Protein AF-A0A7C5NNP1-F1 (afdb_monomer_lite)

pLDDT: mean 79.07, std 14.17, range [52.09, 96.75]

Foldseek 3Di:
DDPVVVVVVVVVCLVCVLVVLLQVLLAPQPVSLVVVCVCVVVVSDPNVSSVVSSVCSNVVSVVVVCCVVVVPPPVCVDVVVVVVVDDPVVVVVVVVVCVVPVPVVVVCVVCVVVPPD

Secondary structure (DSSP, 8-state):
--HHHHHHHHHHHHHHHHHHHHHHHHHH-HHHHHHHHHHHHTTSS-HHHHHHHHHHHHHHHHHHHHHHHHT-TTTTTSHHHHHTT--HHHHHHHHHHHHTTHHHHHHHHHTHHHH--

Sequence (117 aa):
MNSTDLETLVPWIIEHGYLIFFIVAFIEGPFITLAGGIAAALGYYDILIILGLAIIGDVGGDALYYAIGSYNNKILKSKFFRLIGINDTKISKIETLVHGHIRKAVLLVKLSPVLGP

Structure (mmCIF, N/CA/C/O backbone):
data_AF-A0A7C5NNP1-F1
#
_entry.id   AF-A0A7C5NNP1-F1
#
loop_
_atom_site.group_PDB
_atom_site.id
_atom_site.type_symbol
_atom_site.label_atom_id
_atom_site.label_alt_id
_atom_site.label_comp_id
_atom_site.label_asym_id
_atom_site.label_entity_id
_atom_site.label_seq_id
_atom_site.pdbx_PDB_ins_code
_atom_site.Cartn_x
_atom_site.Cartn_y
_atom_site.Cartn_z
_atom_site.occupancy
_atom_site.B_iso_or_equiv
_atom_site.auth_seq_id
_atom_site.auth_comp_id
_atom_site.auth_asym_id
_atom_site.auth_atom_id
_atom_site.pdbx_PDB_model_num
ATOM 1 N N . MET A 1 1 ? 26.324 10.770 -1.362 1.00 56.62 1 MET A N 1
ATOM 2 C CA . MET A 1 1 ? 25.944 9.648 -2.244 1.00 56.62 1 MET A CA 1
ATOM 3 C C . MET A 1 1 ? 26.769 9.797 -3.496 1.00 56.62 1 MET A C 1
ATOM 5 O O . MET A 1 1 ? 26.729 10.867 -4.093 1.00 56.62 1 MET A O 1
ATOM 9 N N . ASN A 1 2 ? 27.613 8.814 -3.789 1.00 65.12 2 ASN A N 1
ATOM 10 C CA . ASN A 1 2 ? 28.495 8.861 -4.946 1.00 65.12 2 ASN A CA 1
ATOM 11 C C . ASN A 1 2 ? 27.643 8.592 -6.201 1.00 65.12 2 ASN A C 1
ATOM 13 O O . ASN A 1 2 ? 26.653 7.865 -6.118 1.00 65.12 2 ASN A O 1
ATOM 17 N N . SER A 1 3 ? 27.981 9.165 -7.358 1.00 66.75 3 SER A N 1
ATOM 18 C CA . SER A 1 3 ? 27.221 8.952 -8.608 1.00 66.75 3 SER A CA 1
ATOM 19 C C . SER A 1 3 ? 27.078 7.465 -8.969 1.00 66.75 3 SER A C 1
ATOM 21 O O . SER A 1 3 ? 26.044 7.050 -9.478 1.00 66.75 3 SER A O 1
ATOM 23 N N . THR A 1 4 ? 28.060 6.650 -8.584 1.00 72.94 4 THR A N 1
ATOM 24 C CA . THR A 1 4 ? 28.077 5.188 -8.738 1.00 72.94 4 THR A CA 1
ATOM 25 C C . THR A 1 4 ? 26.993 4.451 -7.938 1.00 72.94 4 THR A C 1
ATOM 27 O O . THR A 1 4 ? 26.549 3.379 -8.343 1.00 72.94 4 THR A O 1
ATOM 30 N N . ASP A 1 5 ? 26.535 5.010 -6.814 1.00 75.38 5 ASP A N 1
ATOM 31 C CA . ASP A 1 5 ? 25.521 4.368 -5.963 1.00 75.38 5 ASP A CA 1
ATOM 32 C C . ASP A 1 5 ? 24.122 4.508 -6.585 1.00 75.38 5 ASP A C 1
ATOM 34 O O . ASP A 1 5 ? 23.289 3.607 -6.509 1.00 75.38 5 ASP A O 1
ATOM 38 N N . LEU A 1 6 ? 23.865 5.642 -7.245 1.00 72.94 6 LEU A N 1
ATOM 39 C CA . LEU A 1 6 ? 22.598 5.912 -7.926 1.00 72.94 6 LEU A CA 1
ATOM 40 C C . LEU A 1 6 ? 22.451 5.077 -9.204 1.00 72.94 6 LEU A C 1
ATOM 42 O O . LEU A 1 6 ? 21.350 4.625 -9.514 1.00 72.94 6 LEU A O 1
ATOM 46 N N . GLU A 1 7 ? 23.558 4.826 -9.905 1.00 78.69 7 GLU A N 1
ATOM 47 C CA . GLU A 1 7 ? 23.576 3.997 -11.117 1.00 78.69 7 GLU A CA 1
ATOM 48 C C . GLU A 1 7 ? 23.214 2.530 -10.848 1.00 78.69 7 GLU A C 1
ATOM 50 O O . GLU A 1 7 ? 22.659 1.868 -11.721 1.00 78.69 7 GLU A O 1
ATOM 55 N N . THR A 1 8 ? 23.467 2.025 -9.638 1.00 81.44 8 THR A N 1
ATOM 56 C CA . THR A 1 8 ? 23.138 0.640 -9.252 1.00 81.44 8 THR A CA 1
ATOM 57 C C . THR A 1 8 ? 21.778 0.513 -8.561 1.00 81.44 8 THR A C 1
ATOM 59 O O . THR A 1 8 ? 21.111 -0.513 -8.700 1.00 81.44 8 THR A O 1
ATOM 62 N N . LEU A 1 9 ? 21.316 1.562 -7.873 1.00 82.31 9 LEU A N 1
ATOM 63 C CA . LEU A 1 9 ? 20.022 1.578 -7.182 1.00 82.31 9 LEU A CA 1
ATOM 64 C C . LEU A 1 9 ? 18.821 1.591 -8.130 1.00 82.31 9 LEU A C 1
ATOM 66 O O . LEU A 1 9 ? 17.841 0.889 -7.885 1.00 82.31 9 LEU A O 1
ATOM 70 N N . VAL A 1 10 ? 18.872 2.389 -9.199 1.00 82.25 10 VAL A N 1
ATOM 71 C CA . VAL A 1 10 ? 17.728 2.545 -10.114 1.00 82.25 10 VAL A CA 1
ATOM 72 C C . VAL A 1 10 ? 17.361 1.224 -10.810 1.00 82.25 10 VAL A C 1
ATOM 74 O O . VAL A 1 10 ? 16.187 0.852 -10.756 1.00 82.25 10 VAL A O 1
ATOM 77 N N . PRO A 1 11 ? 18.309 0.462 -11.391 1.00 83.62 11 PRO A N 1
ATOM 78 C CA . PRO A 1 11 ? 18.005 -0.842 -11.980 1.00 83.62 11 PRO A CA 1
ATOM 79 C C . PRO A 1 11 ? 17.433 -1.835 -10.963 1.00 83.62 11 PRO A C 1
ATOM 81 O O . PRO A 1 11 ? 16.465 -2.527 -11.266 1.00 83.62 11 PRO A O 1
ATOM 84 N N . TRP A 1 12 ? 17.982 -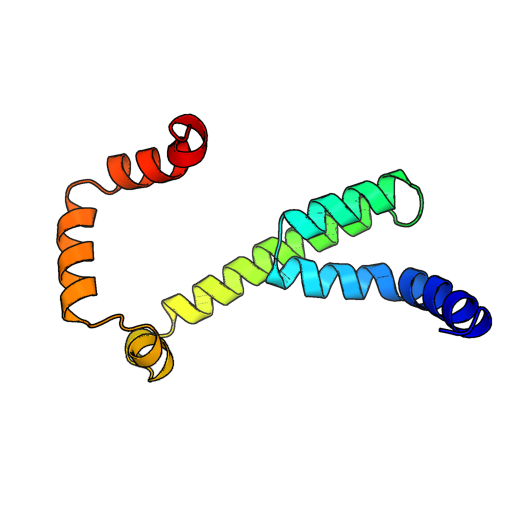1.860 -9.743 1.00 86.81 12 TRP A N 1
ATOM 85 C CA . TRP A 1 12 ? 17.527 -2.761 -8.682 1.00 86.81 12 TRP A CA 1
ATOM 86 C C . TRP A 1 12 ? 16.076 -2.483 -8.267 1.00 86.81 12 TRP A C 1
ATOM 88 O O . TRP A 1 12 ? 15.288 -3.414 -8.093 1.00 86.81 12 TRP A O 1
ATOM 98 N N . ILE A 1 13 ? 15.711 -1.200 -8.153 1.00 81.69 13 ILE A N 1
ATOM 99 C CA . ILE A 1 13 ? 14.342 -0.768 -7.844 1.00 81.69 13 ILE A CA 1
ATOM 100 C C . ILE A 1 13 ? 13.381 -1.148 -8.967 1.00 81.69 13 ILE A C 1
ATOM 102 O O . ILE A 1 13 ? 12.271 -1.569 -8.671 1.00 81.69 13 ILE A O 1
ATOM 106 N N . ILE A 1 14 ? 13.781 -1.016 -10.233 1.00 82.38 14 ILE A N 1
ATOM 107 C CA . ILE A 1 14 ? 12.928 -1.399 -11.366 1.00 82.38 14 ILE A CA 1
ATOM 108 C C . ILE A 1 14 ? 12.709 -2.917 -11.375 1.00 82.38 14 ILE A C 1
ATOM 110 O O . ILE A 1 14 ? 11.581 -3.375 -11.542 1.00 82.38 14 ILE A O 1
ATOM 114 N N . GLU A 1 15 ? 13.760 -3.700 -11.128 1.00 89.12 15 GLU A N 1
ATOM 115 C CA . GLU A 1 15 ? 13.687 -5.164 -11.084 1.00 89.12 15 GLU A CA 1
ATOM 116 C C . GLU A 1 15 ? 12.769 -5.670 -9.957 1.00 89.12 15 GLU A C 1
ATOM 118 O O . GLU A 1 15 ? 11.952 -6.565 -10.167 1.00 89.12 15 GLU A O 1
ATOM 123 N N . HIS A 1 16 ? 12.846 -5.057 -8.772 1.00 91.62 16 HIS A N 1
ATOM 124 C CA . HIS A 1 16 ? 12.069 -5.462 -7.592 1.00 91.62 16 HIS A CA 1
ATOM 125 C C . HIS A 1 16 ? 10.805 -4.616 -7.379 1.00 91.62 16 HIS A C 1
ATOM 127 O O . HIS A 1 16 ? 10.094 -4.783 -6.383 1.00 91.62 16 HIS A O 1
ATOM 133 N N . GLY A 1 17 ? 10.503 -3.714 -8.312 1.00 89.69 17 GLY A N 1
ATOM 134 C CA . GLY A 1 17 ? 9.512 -2.656 -8.153 1.00 89.69 17 GLY A CA 1
ATOM 135 C C . GLY A 1 17 ? 8.104 -3.165 -7.902 1.00 89.69 17 GLY A C 1
ATOM 136 O O . GLY A 1 17 ? 7.406 -2.623 -7.051 1.00 89.69 17 GLY A O 1
ATOM 137 N N . TYR A 1 18 ? 7.714 -4.261 -8.5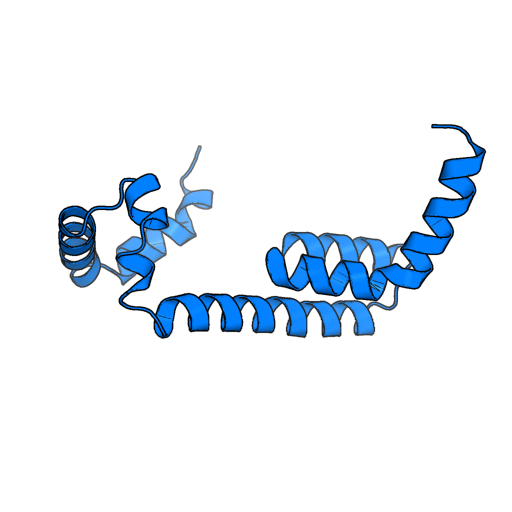55 1.00 92.00 18 TYR A N 1
ATOM 138 C CA . TYR A 1 18 ? 6.417 -4.906 -8.335 1.00 92.00 18 TYR A CA 1
ATOM 139 C C . TYR A 1 18 ? 6.264 -5.468 -6.918 1.00 92.00 18 TYR A C 1
ATOM 141 O O . TYR A 1 18 ? 5.206 -5.331 -6.307 1.00 92.00 18 TYR A O 1
ATOM 149 N N . LEU A 1 19 ? 7.318 -6.081 -6.372 1.00 93.56 19 LEU A N 1
ATOM 150 C CA . LEU A 1 19 ? 7.294 -6.638 -5.019 1.00 93.56 19 LEU A CA 1
ATOM 151 C C . LEU A 1 19 ? 7.258 -5.520 -3.974 1.00 93.56 19 LEU A C 1
ATOM 153 O O . LEU A 1 19 ? 6.463 -5.570 -3.037 1.00 93.56 19 LEU A O 1
ATOM 157 N N . ILE A 1 20 ? 8.097 -4.497 -4.159 1.00 91.94 20 ILE A N 1
ATOM 158 C CA . ILE A 1 20 ? 8.118 -3.313 -3.297 1.00 91.94 20 ILE A CA 1
ATOM 159 C C . ILE A 1 20 ? 6.740 -2.651 -3.325 1.00 91.94 20 ILE A C 1
ATOM 161 O O . ILE A 1 20 ? 6.146 -2.435 -2.273 1.00 91.94 20 ILE A O 1
ATOM 165 N N . PHE A 1 21 ? 6.195 -2.408 -4.518 1.00 93.69 21 PHE A N 1
ATOM 166 C CA . PHE A 1 21 ? 4.858 -1.857 -4.697 1.00 93.69 21 PHE A CA 1
ATOM 167 C C . PHE A 1 21 ? 3.812 -2.667 -3.933 1.00 93.69 21 PHE A C 1
ATOM 169 O O . PHE A 1 21 ? 3.054 -2.088 -3.166 1.00 93.69 21 PHE A O 1
ATOM 176 N N . PHE A 1 22 ? 3.802 -3.993 -4.084 1.00 93.44 22 PHE A N 1
ATOM 177 C CA . PHE A 1 22 ? 2.833 -4.857 -3.416 1.00 93.44 22 PHE A CA 1
ATOM 178 C C . PHE A 1 22 ? 2.889 -4.739 -1.888 1.00 93.44 22 PHE A C 1
ATOM 180 O O . PHE A 1 22 ? 1.854 -4.572 -1.248 1.00 93.44 22 PHE A O 1
ATOM 187 N N . ILE A 1 23 ? 4.087 -4.778 -1.298 1.00 93.69 23 ILE A N 1
ATOM 188 C CA . ILE A 1 23 ? 4.257 -4.685 0.160 1.00 93.69 23 ILE A CA 1
ATOM 189 C C . ILE A 1 23 ? 3.764 -3.335 0.681 1.00 93.69 23 ILE A C 1
ATOM 191 O O . ILE A 1 23 ? 3.102 -3.281 1.716 1.00 93.69 23 ILE A O 1
ATOM 195 N N . VAL A 1 24 ? 4.076 -2.240 -0.015 1.00 92.44 24 VAL A N 1
ATOM 196 C CA . VAL A 1 24 ? 3.664 -0.911 0.449 1.00 92.44 24 VAL A CA 1
ATOM 197 C C . VAL A 1 24 ? 2.176 -0.670 0.168 1.00 92.44 24 VAL A C 1
ATOM 199 O O . VAL A 1 24 ? 1.491 -0.111 1.019 1.00 92.44 24 VAL A O 1
ATOM 202 N N . ALA A 1 25 ? 1.641 -1.160 -0.956 1.00 92.88 25 ALA A N 1
ATOM 203 C CA . ALA A 1 25 ? 0.209 -1.130 -1.258 1.00 92.88 25 ALA A CA 1
ATOM 204 C C . ALA A 1 25 ? -0.605 -1.908 -0.217 1.00 92.88 25 ALA A C 1
ATOM 206 O O . ALA A 1 25 ? -1.685 -1.474 0.151 1.00 92.88 25 ALA A O 1
ATOM 207 N N . PHE A 1 26 ? -0.062 -2.998 0.324 1.00 92.75 26 PHE A N 1
ATOM 208 C CA . PHE A 1 26 ? -0.690 -3.747 1.411 1.00 92.75 26 PHE A CA 1
ATOM 209 C C . PHE A 1 26 ? -0.808 -2.952 2.726 1.00 92.75 26 PHE A C 1
ATOM 211 O O . PHE A 1 26 ? -1.670 -3.241 3.550 1.00 92.75 26 PHE A O 1
ATOM 218 N N . ILE A 1 27 ? 0.065 -1.964 2.949 1.00 90.25 27 ILE A N 1
ATOM 219 C CA . ILE A 1 27 ? 0.082 -1.149 4.175 1.00 90.25 27 ILE A CA 1
ATOM 220 C C . ILE A 1 27 ? -0.715 0.146 3.997 1.00 90.25 27 ILE A C 1
ATOM 222 O O . ILE A 1 27 ? -1.407 0.576 4.914 1.00 90.25 27 ILE A O 1
ATOM 226 N N . GLU A 1 28 ? -0.552 0.802 2.851 1.00 89.69 28 GLU A N 1
ATOM 227 C CA . GLU A 1 28 ? -1.030 2.166 2.624 1.00 89.69 28 GLU A CA 1
ATOM 228 C C . GLU A 1 28 ? -2.253 2.203 1.700 1.00 89.69 28 GLU A C 1
ATOM 230 O O . GLU A 1 28 ? -3.176 2.967 1.965 1.00 89.69 28 GLU A O 1
ATOM 235 N N . GLY A 1 29 ? -2.290 1.338 0.680 1.00 87.69 29 GLY A N 1
ATOM 236 C CA . GLY A 1 29 ? -3.384 1.218 -0.284 1.00 87.69 29 GLY A CA 1
ATOM 237 C C . GLY A 1 29 ? -3.400 2.339 -1.342 1.00 87.69 29 GLY A C 1
ATOM 238 O O . GLY A 1 29 ? -2.687 2.225 -2.356 1.00 87.69 29 GLY A O 1
ATOM 239 N N . PRO A 1 30 ? -4.208 3.413 -1.188 1.00 88.25 30 PRO A N 1
ATOM 240 C CA . PRO A 1 30 ? -4.508 4.348 -2.275 1.00 88.25 30 PRO A CA 1
ATOM 241 C C . PRO A 1 30 ? -3.353 5.241 -2.749 1.00 88.25 30 PRO A C 1
ATOM 243 O O . PRO A 1 30 ? -3.255 5.474 -3.958 1.00 88.25 30 PRO A O 1
ATOM 246 N N . PHE A 1 31 ? -2.473 5.753 -1.873 1.00 91.94 31 PHE A N 1
ATOM 247 C CA . PHE A 1 31 ? -1.375 6.616 -2.346 1.00 91.94 31 PHE A CA 1
ATOM 248 C C . PHE A 1 31 ? -0.360 5.816 -3.150 1.00 91.94 31 PHE A C 1
ATOM 250 O O . PHE A 1 31 ? 0.146 6.301 -4.164 1.00 91.94 31 PHE A O 1
ATOM 257 N N . ILE A 1 32 ? -0.077 4.583 -2.735 1.00 94.50 32 ILE A N 1
ATOM 258 C CA . ILE A 1 32 ? 0.840 3.720 -3.481 1.00 94.50 32 ILE A CA 1
ATOM 259 C C . ILE A 1 32 ? 0.239 3.339 -4.817 1.00 94.50 32 ILE A C 1
ATOM 261 O O . ILE A 1 32 ? 0.928 3.443 -5.826 1.00 94.50 32 ILE A O 1
ATOM 265 N N . THR A 1 33 ? -1.052 3.015 -4.859 1.00 94.06 33 THR A N 1
ATOM 266 C CA . THR A 1 33 ? -1.764 2.747 -6.114 1.00 94.06 33 THR A CA 1
ATOM 267 C C . THR A 1 33 ? -1.657 3.917 -7.096 1.00 94.06 33 THR A C 1
ATOM 269 O O . THR A 1 33 ? -1.368 3.703 -8.275 1.00 94.06 33 THR A O 1
ATOM 272 N N . LEU A 1 34 ? -1.791 5.161 -6.619 1.00 95.12 34 LEU A N 1
ATOM 273 C CA . LEU A 1 34 ? -1.557 6.356 -7.434 1.00 95.12 34 LEU A CA 1
ATOM 274 C C . LEU A 1 34 ? -0.110 6.424 -7.949 1.00 95.12 34 LEU A C 1
ATOM 276 O O . LEU A 1 34 ? 0.106 6.639 -9.142 1.00 95.12 34 LEU A O 1
ATOM 280 N N . ALA A 1 35 ? 0.880 6.208 -7.079 1.00 94.12 35 ALA A N 1
ATOM 281 C CA . ALA A 1 35 ? 2.292 6.233 -7.458 1.00 94.12 35 ALA A CA 1
ATOM 282 C C . ALA A 1 35 ? 2.642 5.149 -8.495 1.00 94.12 35 ALA A C 1
ATOM 284 O O . ALA A 1 35 ? 3.334 5.431 -9.474 1.00 94.12 35 ALA A O 1
ATOM 285 N N . GLY A 1 36 ? 2.124 3.929 -8.328 1.00 93.75 36 GLY A N 1
ATOM 286 C CA . GLY A 1 36 ? 2.296 2.839 -9.290 1.00 93.75 36 GLY A CA 1
ATOM 287 C C . GLY A 1 36 ? 1.606 3.117 -10.620 1.00 93.75 36 GLY A C 1
ATOM 288 O O . GLY A 1 36 ? 2.181 2.834 -11.667 1.00 93.75 36 GLY A O 1
ATOM 289 N N . GLY A 1 37 ? 0.420 3.733 -10.602 1.00 94.69 37 GLY A N 1
ATOM 290 C CA . GLY A 1 37 ? -0.270 4.176 -11.814 1.00 94.69 37 GLY A CA 1
ATOM 291 C C . GLY A 1 37 ? 0.533 5.220 -12.596 1.00 94.69 37 GLY A C 1
ATOM 292 O O . GLY A 1 37 ? 0.658 5.111 -13.815 1.00 94.69 37 GLY A O 1
ATOM 293 N N . ILE A 1 38 ? 1.148 6.183 -11.901 1.00 95.94 38 ILE A N 1
ATOM 294 C CA . ILE A 1 38 ? 2.061 7.159 -12.517 1.00 95.94 38 ILE A CA 1
ATOM 295 C C . ILE A 1 38 ? 3.293 6.451 -13.097 1.00 95.94 38 ILE A C 1
ATOM 297 O O . ILE A 1 38 ? 3.669 6.710 -14.238 1.00 95.94 38 ILE A O 1
ATOM 301 N N . ALA A 1 39 ? 3.904 5.526 -12.353 1.00 92.75 39 ALA A N 1
ATOM 302 C CA . ALA A 1 39 ? 5.073 4.784 -12.821 1.00 92.75 39 ALA A CA 1
ATOM 303 C C . ALA A 1 39 ? 4.763 3.899 -14.046 1.00 92.75 39 ALA A C 1
ATOM 305 O O . ALA A 1 39 ? 5.574 3.822 -14.969 1.00 92.75 39 ALA A O 1
ATOM 306 N N . ALA A 1 40 ? 3.576 3.292 -14.097 1.00 94.38 40 ALA A N 1
ATOM 307 C CA . ALA A 1 40 ? 3.102 2.549 -15.261 1.00 94.38 40 ALA A CA 1
ATOM 308 C C . ALA A 1 40 ? 2.837 3.470 -16.465 1.00 94.38 40 ALA A C 1
ATOM 310 O O . ALA A 1 40 ? 3.231 3.150 -17.583 1.00 94.38 40 ALA A O 1
ATOM 311 N N . ALA A 1 41 ? 2.252 4.653 -16.244 1.00 94.81 41 ALA A N 1
ATOM 312 C CA . ALA A 1 41 ? 2.047 5.652 -17.297 1.00 94.81 41 ALA A CA 1
ATOM 313 C C . ALA A 1 41 ? 3.366 6.183 -17.892 1.00 94.81 41 ALA A C 1
ATOM 315 O O . ALA A 1 41 ? 3.410 6.544 -19.066 1.00 94.81 41 ALA A O 1
ATOM 316 N N . LEU A 1 42 ? 4.445 6.196 -17.104 1.00 93.75 42 LEU A N 1
ATOM 317 C CA . LEU A 1 42 ? 5.802 6.533 -17.552 1.00 93.75 42 LEU A CA 1
ATOM 318 C C . LEU A 1 42 ? 6.524 5.368 -18.258 1.00 93.75 42 LEU A C 1
ATOM 320 O O . LEU A 1 42 ? 7.633 5.555 -18.752 1.00 93.75 42 LEU A O 1
ATOM 324 N N . GLY A 1 43 ? 5.911 4.182 -18.324 1.00 91.75 43 GLY A N 1
ATOM 325 C CA . GLY A 1 43 ? 6.460 3.004 -18.998 1.00 91.75 43 GLY A CA 1
ATOM 326 C C . GLY A 1 43 ? 7.406 2.151 -18.149 1.00 91.75 43 GLY A C 1
ATOM 327 O O . GLY A 1 43 ? 8.048 1.257 -18.694 1.00 91.75 43 GLY A O 1
ATOM 328 N N . TYR A 1 44 ? 7.501 2.388 -16.834 1.00 89.94 44 TYR A N 1
ATOM 329 C CA . TYR A 1 44 ? 8.342 1.569 -15.947 1.00 89.94 44 TYR A CA 1
ATOM 330 C C . TYR A 1 44 ? 7.710 0.217 -15.601 1.00 89.94 44 TYR A C 1
ATOM 332 O O . TYR A 1 44 ? 8.431 -0.751 -15.373 1.00 89.94 44 TYR A O 1
ATOM 340 N N . TYR A 1 45 ? 6.377 0.148 -15.562 1.00 91.75 45 TYR A N 1
ATOM 341 C CA . TYR A 1 45 ? 5.634 -1.048 -15.170 1.00 91.75 45 TYR A CA 1
ATOM 342 C C . TYR A 1 45 ? 4.410 -1.270 -16.059 1.00 91.75 45 TYR A C 1
ATOM 344 O O . TYR A 1 45 ? 3.858 -0.335 -16.636 1.00 91.75 45 TYR A O 1
ATOM 352 N N . ASP A 1 46 ? 3.957 -2.516 -16.129 1.00 94.62 46 ASP A N 1
ATOM 353 C CA . ASP A 1 46 ? 2.716 -2.889 -16.788 1.00 94.62 46 ASP A CA 1
ATOM 354 C C . ASP A 1 46 ? 1.520 -2.499 -15.907 1.00 94.62 46 ASP A C 1
ATOM 356 O O . ASP A 1 46 ? 1.427 -2.870 -14.731 1.00 94.62 46 ASP A O 1
ATOM 360 N N . ILE A 1 47 ? 0.592 -1.742 -16.491 1.00 94.81 47 ILE A N 1
ATOM 361 C CA . ILE A 1 47 ? -0.578 -1.218 -15.788 1.00 94.81 47 ILE A CA 1
ATOM 362 C C . ILE A 1 47 ? -1.507 -2.324 -15.277 1.00 94.81 47 ILE A C 1
ATOM 364 O O . ILE A 1 47 ? -2.097 -2.168 -14.211 1.00 94.81 47 ILE A O 1
ATOM 368 N N . LEU A 1 48 ? -1.630 -3.447 -15.990 1.00 96.75 48 LEU A N 1
ATOM 369 C CA . LEU A 1 48 ? -2.488 -4.562 -15.588 1.00 96.75 48 LEU A CA 1
ATOM 370 C C . LEU A 1 48 ? -1.895 -5.294 -14.386 1.00 96.75 48 LEU A C 1
ATOM 372 O O . LEU A 1 48 ? -2.633 -5.673 -13.475 1.00 96.75 48 LEU A O 1
ATOM 376 N N . ILE A 1 49 ? -0.567 -5.447 -14.351 1.00 95.25 49 ILE A N 1
ATOM 377 C CA . ILE A 1 49 ? 0.132 -6.049 -13.210 1.00 95.25 49 ILE A CA 1
ATOM 378 C C . ILE A 1 49 ? 0.006 -5.144 -11.981 1.00 95.25 49 ILE A C 1
ATOM 380 O O . ILE A 1 49 ? -0.387 -5.619 -10.917 1.00 95.25 49 ILE A O 1
ATOM 384 N N . ILE A 1 50 ? 0.277 -3.842 -12.123 1.00 95.56 50 ILE A N 1
ATOM 385 C CA . ILE A 1 50 ? 0.124 -2.870 -11.029 1.00 95.56 50 ILE A CA 1
ATOM 386 C C . ILE A 1 50 ? -1.313 -2.847 -10.510 1.00 95.56 50 ILE A C 1
ATOM 388 O O . ILE A 1 50 ? -1.519 -2.880 -9.300 1.00 95.56 50 ILE A O 1
ATOM 392 N N . LEU A 1 51 ? -2.306 -2.852 -11.402 1.00 95.19 51 LEU A N 1
ATOM 393 C CA . LEU A 1 51 ? -3.715 -2.888 -11.020 1.00 95.19 51 LEU A CA 1
ATOM 394 C C . LEU A 1 51 ? -4.058 -4.161 -10.234 1.00 95.19 51 LEU A C 1
ATOM 396 O O . LEU A 1 51 ? -4.713 -4.085 -9.197 1.00 95.19 51 LEU A O 1
ATOM 400 N N . GLY A 1 52 ? -3.593 -5.326 -10.695 1.00 96.12 52 GLY A N 1
ATOM 401 C CA . GLY A 1 52 ? -3.794 -6.591 -9.990 1.00 96.12 52 GLY A CA 1
ATOM 402 C C . GLY A 1 52 ? -3.163 -6.587 -8.596 1.00 96.12 52 GLY A C 1
ATOM 403 O O . GLY A 1 52 ? -3.817 -6.951 -7.619 1.00 96.12 52 GLY A O 1
ATOM 404 N N . LEU A 1 53 ? -1.917 -6.119 -8.486 1.00 95.69 53 LEU A N 1
ATOM 405 C CA . LEU A 1 53 ? -1.214 -6.006 -7.207 1.00 95.69 53 LEU A CA 1
ATOM 406 C C . LEU A 1 53 ? -1.866 -4.988 -6.272 1.00 95.69 53 LEU A C 1
ATOM 408 O O . LEU A 1 53 ? -1.921 -5.240 -5.073 1.00 95.69 53 LEU A O 1
ATOM 412 N N . ALA A 1 54 ? -2.379 -3.877 -6.803 1.00 95.25 54 ALA A N 1
ATOM 413 C CA . ALA A 1 54 ? -3.080 -2.863 -6.027 1.00 95.25 54 ALA A CA 1
ATOM 414 C C . ALA A 1 54 ? -4.349 -3.442 -5.399 1.00 95.25 54 ALA A C 1
ATOM 416 O O . ALA A 1 54 ? -4.541 -3.324 -4.197 1.00 95.25 54 ALA A O 1
ATOM 417 N N . ILE A 1 55 ? -5.172 -4.142 -6.189 1.00 94.94 55 ILE A N 1
ATOM 418 C CA . ILE A 1 55 ? -6.411 -4.759 -5.699 1.00 94.94 55 ILE A CA 1
ATOM 419 C C . ILE A 1 55 ? -6.105 -5.806 -4.623 1.00 94.94 55 ILE A C 1
ATOM 421 O O . ILE A 1 55 ? -6.740 -5.812 -3.572 1.00 94.94 55 ILE A O 1
ATOM 425 N N . ILE A 1 56 ? -5.139 -6.697 -4.868 1.00 95.56 56 ILE A N 1
ATOM 426 C CA . ILE A 1 56 ? -4.797 -7.759 -3.910 1.00 95.56 56 ILE A CA 1
ATOM 427 C C . ILE A 1 56 ? -4.165 -7.166 -2.646 1.00 95.56 56 ILE A C 1
ATOM 429 O O . ILE A 1 56 ? -4.472 -7.621 -1.546 1.00 95.56 56 ILE A O 1
ATOM 433 N N . GLY A 1 57 ? -3.290 -6.171 -2.800 1.00 93.31 57 GLY A N 1
ATOM 434 C CA . GLY A 1 57 ? -2.636 -5.479 -1.695 1.00 93.31 57 GLY A CA 1
ATOM 435 C C . GLY A 1 57 ? -3.648 -4.774 -0.802 1.00 93.31 57 GLY A C 1
ATOM 436 O O . GLY A 1 57 ? -3.697 -5.061 0.387 1.00 93.31 57 GLY A O 1
ATOM 437 N N . ASP A 1 58 ? -4.497 -3.932 -1.386 1.00 92.62 58 ASP A N 1
ATOM 438 C CA . ASP A 1 58 ? -5.492 -3.126 -0.673 1.00 92.62 58 ASP A CA 1
ATOM 439 C C . ASP A 1 58 ? -6.533 -4.008 0.035 1.00 92.62 58 ASP A C 1
ATOM 441 O O . ASP A 1 58 ? -6.694 -3.946 1.253 1.00 92.62 58 ASP A O 1
ATOM 445 N N . VAL A 1 59 ? -7.149 -4.950 -0.693 1.00 93.19 59 VAL A N 1
ATOM 446 C CA . VAL A 1 59 ? -8.129 -5.885 -0.109 1.00 93.19 59 VAL A CA 1
ATOM 447 C C . VAL A 1 59 ? -7.479 -6.792 0.937 1.00 93.19 59 VAL A C 1
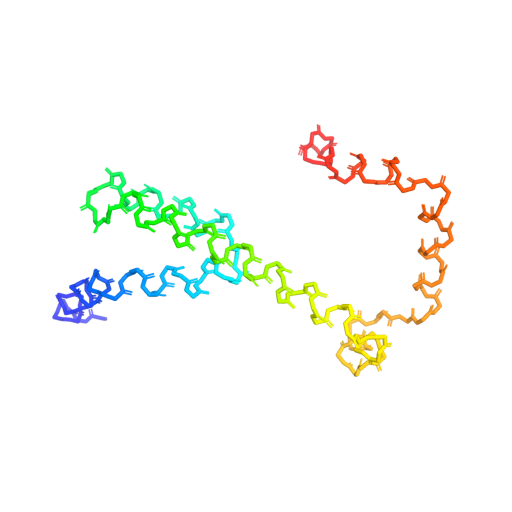ATOM 449 O O . VAL A 1 59 ? -8.090 -7.097 1.961 1.00 93.19 59 VAL A O 1
ATOM 452 N N . GLY A 1 60 ? -6.249 -7.246 0.692 1.00 94.19 60 GLY A N 1
ATOM 453 C CA . GLY A 1 60 ? -5.504 -8.086 1.624 1.00 94.19 60 GLY A CA 1
ATOM 454 C C . GLY A 1 60 ? -5.132 -7.347 2.910 1.00 94.19 60 GLY A C 1
ATOM 455 O O . GLY A 1 60 ? -5.280 -7.911 3.997 1.00 94.19 60 GLY A O 1
ATOM 456 N N . GLY A 1 61 ? -4.693 -6.095 2.789 1.00 90.75 61 GLY A N 1
ATOM 457 C CA . GLY A 1 61 ? -4.382 -5.209 3.904 1.00 90.75 61 GLY A CA 1
ATOM 458 C C . GLY A 1 61 ? -5.619 -4.941 4.750 1.00 90.75 61 GLY A C 1
ATOM 459 O O . GLY A 1 61 ? -5.615 -5.211 5.953 1.00 90.75 61 GLY A O 1
ATOM 460 N N . ASP A 1 62 ? -6.719 -4.536 4.116 1.00 90.31 62 ASP A N 1
ATOM 461 C CA . ASP A 1 62 ? -8.007 -4.315 4.777 1.00 90.31 62 ASP A CA 1
ATOM 462 C C . ASP A 1 62 ? -8.522 -5.573 5.478 1.00 90.31 62 ASP A C 1
ATOM 464 O O . ASP A 1 62 ? -8.955 -5.518 6.633 1.00 90.31 62 ASP A O 1
ATOM 468 N N . ALA A 1 63 ? -8.436 -6.731 4.819 1.00 90.94 63 ALA A N 1
ATOM 469 C CA . ALA A 1 63 ? -8.819 -8.004 5.412 1.00 90.94 63 ALA A CA 1
ATOM 470 C C . ALA A 1 63 ? -7.944 -8.351 6.624 1.00 90.94 63 ALA A C 1
ATOM 472 O O . ALA A 1 63 ? -8.464 -8.841 7.629 1.00 90.94 63 ALA A O 1
ATOM 473 N N . LEU A 1 64 ? -6.637 -8.071 6.571 1.00 88.81 64 LEU A N 1
ATOM 474 C CA . LEU A 1 64 ? -5.736 -8.274 7.701 1.00 88.81 64 LEU A CA 1
ATOM 475 C C . LEU A 1 64 ? -6.072 -7.324 8.855 1.00 88.81 64 LEU A C 1
ATOM 477 O O . LEU A 1 64 ? -6.190 -7.780 9.993 1.00 88.81 64 LEU A O 1
ATOM 481 N N . TYR A 1 65 ? -6.268 -6.031 8.592 1.00 84.88 65 TYR A N 1
ATOM 482 C CA . TYR A 1 65 ? -6.656 -5.057 9.615 1.00 84.88 65 TYR A CA 1
ATOM 483 C C . TYR A 1 65 ? -8.003 -5.410 10.247 1.00 84.88 65 TYR A C 1
ATOM 485 O O . TYR A 1 65 ? -8.142 -5.379 11.475 1.00 84.88 65 TYR A O 1
ATOM 493 N N . TYR A 1 66 ? -8.972 -5.824 9.430 1.00 85.19 66 TYR A N 1
ATOM 494 C CA . TYR A 1 66 ? -10.259 -6.315 9.898 1.00 85.19 66 TYR A CA 1
ATOM 495 C C . TYR A 1 66 ? -10.104 -7.578 10.743 1.00 85.19 66 TYR A C 1
ATOM 497 O O . TYR A 1 66 ? -10.678 -7.652 11.825 1.00 85.19 66 TYR A O 1
ATOM 505 N N . ALA A 1 67 ? -9.303 -8.552 10.308 1.00 85.50 67 ALA A N 1
ATOM 506 C CA . ALA A 1 67 ? -9.056 -9.772 11.068 1.00 85.50 67 ALA A CA 1
ATOM 507 C C . ALA A 1 67 ? -8.381 -9.463 12.411 1.00 85.50 67 ALA A C 1
ATOM 509 O O . ALA A 1 67 ? -8.828 -9.963 13.441 1.00 85.50 67 ALA A O 1
ATOM 510 N N . ILE A 1 68 ? -7.371 -8.586 12.436 1.00 83.19 68 ILE A N 1
ATOM 511 C CA . ILE A 1 68 ? -6.703 -8.135 13.666 1.00 83.19 68 ILE A CA 1
ATOM 512 C C . ILE A 1 68 ? -7.711 -7.484 14.624 1.00 83.19 68 ILE A C 1
ATOM 514 O O . ILE A 1 68 ? -7.703 -7.787 15.820 1.00 83.19 68 ILE A O 1
ATOM 518 N N . GLY A 1 69 ? -8.591 -6.619 14.111 1.00 75.12 69 GLY A N 1
ATOM 519 C CA . GLY A 1 69 ? -9.634 -5.964 14.901 1.00 75.12 69 GLY A CA 1
ATOM 520 C C . GLY A 1 69 ? -10.729 -6.925 15.377 1.00 75.12 69 GLY A C 1
ATOM 521 O O . GLY A 1 69 ? -11.135 -6.880 16.537 1.00 75.12 69 GLY A O 1
ATOM 522 N N . SER A 1 70 ? -11.177 -7.831 14.507 1.00 77.12 70 SER A N 1
ATOM 523 C CA . SER A 1 70 ? -12.304 -8.734 14.750 1.00 77.12 70 SER A CA 1
ATOM 524 C C . SER A 1 70 ? -11.943 -9.911 15.651 1.00 77.12 70 SER A C 1
ATOM 526 O O . SER A 1 70 ? -12.779 -10.339 16.445 1.00 77.12 70 SER A O 1
ATOM 528 N N . TYR A 1 71 ? -10.726 -10.456 15.561 1.00 70.62 71 TYR A N 1
ATOM 529 C CA . TYR A 1 71 ? -10.336 -11.615 16.374 1.00 70.62 71 TYR A CA 1
ATOM 530 C C . TYR A 1 71 ? -10.093 -11.260 17.844 1.00 70.62 71 TYR A C 1
ATOM 532 O O . TYR A 1 71 ? -9.894 -12.147 18.676 1.00 70.62 71 TYR A O 1
ATOM 540 N N . ASN A 1 72 ? -10.060 -9.970 18.189 1.00 54.22 72 ASN A N 1
ATOM 541 C CA . ASN A 1 72 ? -9.393 -9.547 19.403 1.00 54.22 72 ASN A CA 1
ATOM 542 C C . ASN A 1 72 ? -10.129 -8.429 20.160 1.00 54.22 72 ASN A C 1
ATOM 544 O O . ASN A 1 72 ? -9.610 -7.335 20.376 1.00 54.22 72 ASN A O 1
ATOM 548 N N . ASN A 1 73 ? -11.258 -8.795 20.780 1.00 57.25 73 ASN A N 1
ATOM 549 C CA . ASN A 1 73 ? -11.810 -8.080 21.948 1.00 57.25 73 ASN A CA 1
ATOM 550 C C . ASN A 1 73 ? -10.768 -7.889 23.083 1.00 57.25 73 ASN A C 1
ATOM 552 O O . ASN A 1 73 ? -10.956 -7.067 23.980 1.00 57.25 73 ASN A O 1
ATOM 556 N N . LYS A 1 74 ? -9.650 -8.636 23.061 1.00 55.31 74 LYS A N 1
ATOM 557 C CA . LYS A 1 74 ? -8.510 -8.483 23.978 1.00 55.31 74 LYS A CA 1
ATOM 558 C C . LYS A 1 74 ? -7.415 -7.519 23.481 1.00 55.31 74 LYS A C 1
ATOM 560 O O . LYS A 1 74 ? -6.688 -7.016 24.333 1.00 55.31 74 LYS A O 1
ATOM 565 N N . ILE A 1 75 ? -7.297 -7.196 22.181 1.00 54.19 75 ILE A N 1
ATOM 566 C CA . ILE A 1 75 ? -6.335 -6.171 21.697 1.00 54.19 75 ILE A CA 1
ATOM 567 C C . ILE A 1 75 ? -6.779 -4.765 22.086 1.00 54.19 75 ILE A C 1
ATOM 569 O O . ILE A 1 75 ? -5.932 -3.962 22.466 1.00 54.19 75 ILE A O 1
ATOM 573 N N . LEU A 1 76 ? -8.083 -4.477 22.102 1.00 53.88 76 LEU A N 1
ATOM 574 C CA . LEU A 1 76 ? -8.575 -3.215 22.671 1.00 53.88 76 LEU A CA 1
ATOM 575 C C . LEU A 1 76 ? -8.142 -3.041 24.142 1.00 53.88 76 LEU A C 1
ATOM 577 O O . LEU A 1 76 ? -7.929 -1.921 24.595 1.00 53.88 76 LEU A O 1
ATOM 581 N N . LYS A 1 77 ? -7.935 -4.149 24.870 1.00 54.00 77 LYS A N 1
ATOM 582 C CA . LYS A 1 77 ? -7.417 -4.171 26.250 1.00 54.00 77 LYS A CA 1
ATOM 583 C C . LYS A 1 77 ? -5.890 -4.295 26.348 1.00 54.00 77 LYS A C 1
ATOM 585 O O . LYS A 1 77 ? -5.350 -4.318 27.456 1.00 54.00 77 LYS A O 1
ATOM 590 N N . SER A 1 78 ? -5.172 -4.399 25.227 1.00 54.56 78 SER A N 1
ATOM 591 C CA . SER A 1 78 ? -3.708 -4.496 25.213 1.00 54.56 78 SER A CA 1
ATOM 592 C C . SER A 1 78 ? -3.068 -3.159 25.606 1.00 54.56 78 SER A C 1
ATOM 594 O O . SER A 1 78 ? -3.607 -2.077 25.362 1.00 54.56 78 SER A O 1
ATOM 596 N N . LYS A 1 79 ? -1.877 -3.232 26.219 1.00 54.97 79 LYS A N 1
ATOM 597 C CA . LYS A 1 79 ? -1.098 -2.075 26.700 1.00 54.97 79 LYS A CA 1
ATOM 598 C C . LYS A 1 79 ? -0.898 -0.987 25.635 1.00 54.97 79 LYS A C 1
ATOM 600 O O . LYS A 1 79 ? -0.736 0.169 26.008 1.00 54.97 79 LYS A O 1
ATOM 605 N N . PHE A 1 80 ? -0.951 -1.340 24.350 1.00 56.97 80 PHE A N 1
ATOM 606 C CA . PHE A 1 80 ? 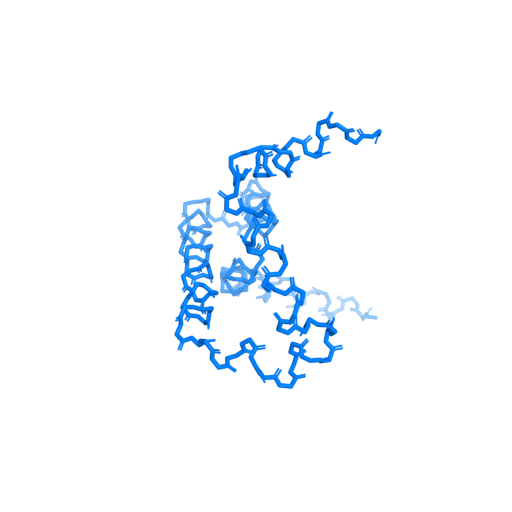-0.806 -0.406 23.233 1.00 56.97 80 PHE A CA 1
ATOM 607 C C . PHE A 1 80 ? -1.954 0.624 23.165 1.00 56.97 80 PHE A C 1
ATOM 609 O O . PHE A 1 80 ? -1.700 1.821 23.081 1.00 56.97 80 PHE A O 1
ATOM 616 N N . PHE A 1 81 ? -3.211 0.192 23.329 1.00 52.09 81 PHE A N 1
ATOM 617 C CA . PHE A 1 81 ? -4.381 1.088 23.371 1.00 52.09 81 PHE A CA 1
ATOM 618 C C . PHE A 1 81 ? -4.441 1.926 24.657 1.00 52.09 81 PHE A C 1
ATOM 620 O O . PHE A 1 81 ? -4.838 3.093 24.626 1.00 52.09 81 PHE A O 1
ATOM 627 N N . ARG A 1 82 ? -3.964 1.369 25.783 1.00 54.31 82 ARG A N 1
ATOM 628 C CA . ARG A 1 82 ? -3.785 2.123 27.038 1.00 54.31 82 ARG A CA 1
ATOM 629 C C . ARG A 1 82 ? -2.742 3.233 26.906 1.00 54.31 82 ARG A C 1
ATOM 631 O O . ARG A 1 82 ? -2.922 4.280 27.520 1.00 54.31 82 ARG A O 1
ATOM 638 N N . LEU A 1 83 ? -1.690 3.023 26.109 1.00 55.28 83 LEU A N 1
ATOM 639 C CA . LEU A 1 83 ? -0.672 4.040 25.826 1.00 55.28 83 LEU A CA 1
ATOM 640 C C . LEU A 1 83 ? -1.237 5.198 24.983 1.00 55.28 83 LEU A C 1
ATOM 642 O O . LEU A 1 83 ? -0.857 6.343 25.188 1.00 55.28 83 LEU A O 1
ATOM 646 N N . ILE A 1 84 ? -2.198 4.906 24.097 1.00 60.69 84 ILE A N 1
ATOM 647 C CA . ILE A 1 84 ? -2.937 5.892 23.285 1.00 60.69 84 ILE A CA 1
ATOM 648 C C . ILE A 1 84 ? -4.053 6.596 24.104 1.00 60.69 84 ILE A C 1
ATOM 650 O O . ILE A 1 84 ? -4.699 7.530 23.635 1.00 60.69 84 ILE A O 1
ATOM 654 N N . GLY A 1 85 ? -4.276 6.213 25.370 1.00 61.28 85 GLY A N 1
ATOM 655 C CA . GLY A 1 85 ? -5.225 6.890 26.269 1.00 61.28 85 GLY A CA 1
ATOM 656 C C . GLY A 1 85 ? -6.703 6.573 25.999 1.00 61.28 85 GLY A C 1
ATOM 657 O O . GLY A 1 85 ? -7.598 7.291 26.469 1.00 61.28 85 GLY A O 1
ATOM 658 N N . ILE A 1 86 ? -6.973 5.499 25.255 1.00 62.22 86 ILE A N 1
ATOM 659 C CA . ILE A 1 86 ? -8.320 4.991 24.993 1.00 62.22 86 ILE A CA 1
ATOM 660 C C . ILE A 1 86 ? -8.719 4.118 26.192 1.00 62.22 86 ILE A C 1
ATOM 662 O O . ILE A 1 86 ? -8.177 3.038 26.405 1.00 62.22 86 ILE A O 1
ATOM 666 N N . ASN A 1 87 ? -9.623 4.634 27.029 1.00 63.84 87 ASN A N 1
ATOM 667 C CA . ASN A 1 87 ? -10.160 3.942 28.205 1.00 63.84 87 ASN A CA 1
ATOM 668 C C . ASN A 1 87 ? -11.522 3.315 27.860 1.00 63.84 87 ASN A C 1
ATOM 670 O O . ASN A 1 87 ? -12.296 3.925 27.117 1.00 63.84 87 ASN A O 1
ATOM 674 N N . ASP A 1 88 ? -11.848 2.163 28.451 1.00 66.06 88 ASP A N 1
ATOM 675 C CA . ASP A 1 88 ? -13.120 1.440 28.262 1.00 66.06 88 ASP A CA 1
ATOM 676 C C . ASP A 1 88 ? -14.347 2.353 28.506 1.00 66.06 88 ASP A C 1
ATOM 678 O O . ASP A 1 88 ? -15.383 2.255 27.845 1.00 66.06 88 ASP A O 1
ATOM 682 N N . THR A 1 89 ? -14.212 3.340 29.397 1.00 6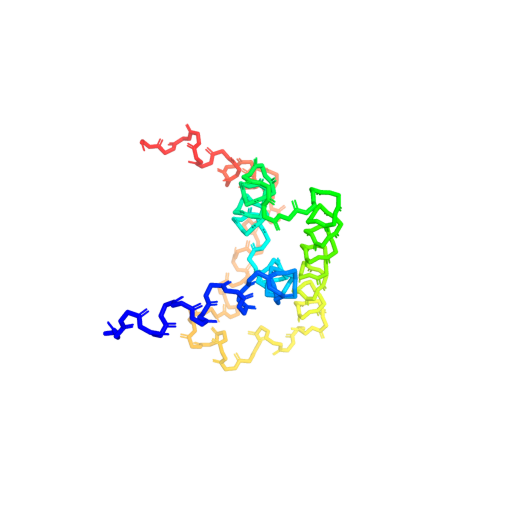4.69 89 THR A N 1
ATOM 683 C CA . THR A 1 89 ? -15.245 4.353 29.679 1.00 64.69 89 THR A CA 1
ATOM 684 C C . THR A 1 89 ? -15.475 5.351 28.539 1.00 64.69 89 THR A C 1
ATOM 686 O O . THR A 1 89 ? -16.597 5.823 28.363 1.00 64.69 89 THR A O 1
ATOM 689 N N . LYS A 1 90 ? -14.454 5.675 27.734 1.00 66.31 90 LYS A N 1
ATOM 690 C CA . LYS A 1 90 ? -14.618 6.514 26.534 1.00 66.31 90 LYS A CA 1
ATOM 691 C C . LYS A 1 90 ? -15.234 5.715 25.390 1.00 66.31 90 LYS A C 1
ATOM 693 O O . LYS A 1 90 ? -16.089 6.253 24.696 1.00 66.31 90 LYS A O 1
ATOM 698 N N . ILE A 1 91 ? -14.849 4.445 25.239 1.00 68.06 91 ILE A N 1
ATOM 699 C CA . ILE A 1 91 ? -15.419 3.559 24.214 1.00 68.06 91 ILE A CA 1
ATOM 700 C C . ILE A 1 91 ? -16.924 3.382 24.440 1.00 68.06 91 ILE A C 1
ATOM 702 O O . ILE A 1 91 ? -17.691 3.622 23.515 1.00 68.06 91 ILE A O 1
ATOM 706 N N . SER A 1 92 ? -17.367 3.101 25.672 1.00 65.75 92 SER A N 1
ATOM 707 C CA . SER A 1 92 ? -18.808 2.970 25.972 1.00 65.75 92 SER A CA 1
ATOM 708 C C . SER A 1 92 ? -19.613 4.261 25.737 1.00 65.75 92 SER A C 1
ATOM 710 O O . SER A 1 92 ? -20.756 4.211 25.276 1.00 65.75 92 SER A O 1
ATOM 712 N N . LYS A 1 93 ? -19.019 5.440 25.989 1.00 67.56 93 LYS A N 1
ATOM 713 C CA . LYS A 1 93 ? -19.626 6.744 25.654 1.00 67.56 93 LYS A CA 1
ATOM 714 C C . LYS A 1 93 ? -19.715 6.984 24.146 1.00 67.56 93 LYS A C 1
ATOM 716 O O . LYS A 1 93 ? -20.706 7.533 23.675 1.00 67.56 93 LYS A O 1
ATOM 721 N N . ILE A 1 94 ? -18.690 6.594 23.389 1.00 67.94 94 ILE A N 1
ATOM 722 C CA . ILE A 1 94 ? -18.709 6.685 21.926 1.00 67.94 94 ILE A CA 1
ATOM 723 C C . ILE A 1 94 ? -19.760 5.724 21.371 1.00 67.94 94 ILE A C 1
ATOM 725 O O . ILE A 1 94 ? -20.560 6.133 20.544 1.00 67.94 94 ILE A O 1
ATOM 729 N N . GLU A 1 95 ? -19.833 4.491 21.867 1.00 68.69 95 GLU A N 1
ATOM 730 C CA . GLU A 1 95 ? -20.790 3.480 21.410 1.00 68.69 95 GLU A CA 1
ATOM 731 C C . GLU A 1 95 ? -22.250 3.914 21.608 1.00 68.69 95 GLU A C 1
ATOM 733 O O . GLU A 1 95 ? -23.074 3.729 20.711 1.00 68.69 95 GLU A O 1
ATOM 738 N N . THR A 1 96 ? -22.560 4.569 22.732 1.00 69.81 96 THR A N 1
ATOM 739 C CA . THR A 1 96 ? -23.896 5.131 23.003 1.00 69.81 96 THR A CA 1
ATOM 740 C C . THR A 1 96 ? -24.225 6.353 22.140 1.00 69.81 96 THR A C 1
ATOM 742 O O . THR A 1 96 ? -25.360 6.482 21.681 1.00 69.81 96 THR A O 1
ATOM 745 N N . LEU A 1 97 ? -23.256 7.230 21.853 1.00 65.56 97 LEU A N 1
ATOM 746 C CA . LEU A 1 97 ? -23.448 8.370 20.941 1.00 65.56 97 LEU A CA 1
ATOM 747 C C . LEU A 1 97 ? -23.566 7.936 19.471 1.00 65.56 97 LEU A C 1
ATOM 749 O O . LEU A 1 97 ? -24.331 8.518 18.700 1.00 65.56 97 LEU A O 1
ATOM 753 N N . VAL A 1 98 ? -22.821 6.901 19.090 1.00 63.97 98 VAL A N 1
ATOM 754 C CA . VAL A 1 98 ? -22.765 6.353 17.735 1.00 63.97 98 VAL A CA 1
ATOM 75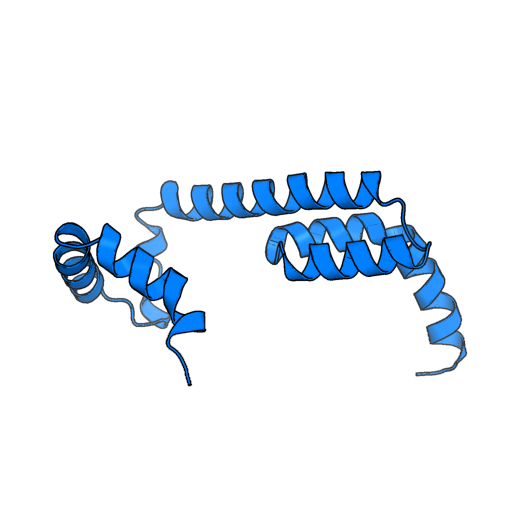5 C C . VAL A 1 98 ? -24.046 5.568 17.437 1.00 63.97 98 VAL A C 1
ATOM 757 O O . VAL A 1 98 ? -24.680 5.857 16.425 1.00 63.97 98 VAL A O 1
ATOM 760 N N . HIS A 1 99 ? -24.536 4.696 18.327 1.00 65.31 99 HIS A N 1
ATOM 761 C CA . HIS A 1 99 ? -25.766 3.915 18.091 1.00 65.31 99 HIS A CA 1
ATOM 762 C C . HIS A 1 99 ? -26.999 4.759 17.720 1.00 65.31 99 HIS A C 1
ATOM 764 O O . HIS A 1 99 ? -27.803 4.332 16.895 1.00 65.31 99 HIS A O 1
ATOM 770 N N . GLY A 1 100 ? -27.137 5.974 18.262 1.00 66.31 100 GLY A N 1
ATOM 771 C CA . GLY A 1 100 ? -28.252 6.863 17.919 1.00 66.31 100 GLY A CA 1
ATOM 772 C C . GLY A 1 100 ? -28.147 7.521 16.536 1.00 66.31 100 GLY A C 1
ATOM 773 O O . GLY A 1 100 ? -29.162 7.933 15.979 1.00 66.31 100 GLY A O 1
ATOM 774 N N . HIS A 1 101 ? -26.938 7.646 15.969 1.00 68.69 101 HIS A N 1
ATOM 775 C CA . HIS A 1 101 ? -26.684 8.510 14.809 1.00 68.69 101 HIS A CA 1
ATOM 776 C C . HIS A 1 101 ? -25.562 8.040 13.861 1.00 68.69 101 HIS A C 1
ATOM 778 O O . HIS A 1 101 ? -25.058 8.865 13.097 1.00 68.69 101 HIS A O 1
ATOM 784 N N . ILE A 1 102 ? -25.208 6.742 13.830 1.00 69.00 102 ILE A N 1
ATOM 785 C CA . ILE A 1 102 ? -24.171 6.146 12.948 1.00 69.00 102 ILE A CA 1
ATOM 786 C C . ILE A 1 102 ? -24.207 6.740 11.538 1.00 69.00 102 ILE A C 1
ATOM 788 O O . ILE A 1 102 ? -23.184 7.184 11.027 1.00 69.00 102 ILE A O 1
ATOM 792 N N . ARG A 1 103 ? -25.395 6.828 10.924 1.00 66.75 103 ARG A N 1
ATOM 793 C CA . ARG A 1 103 ? -25.543 7.378 9.568 1.00 66.75 103 ARG A CA 1
ATOM 794 C C . ARG A 1 103 ? -25.127 8.847 9.464 1.00 66.75 103 ARG A C 1
ATOM 796 O O . ARG A 1 103 ? -24.439 9.196 8.512 1.00 66.75 103 ARG A O 1
ATOM 803 N N . LYS A 1 104 ? -25.512 9.698 10.422 1.00 71.25 104 LYS A N 1
ATOM 804 C CA . LYS A 1 104 ? -25.148 11.128 10.423 1.00 71.25 104 LYS A CA 1
ATOM 805 C C . LYS A 1 104 ? -23.665 11.328 10.736 1.00 71.25 104 LYS A C 1
ATOM 807 O O . LYS A 1 104 ? -23.033 12.167 10.110 1.00 71.25 104 LYS A O 1
ATOM 812 N N . ALA A 1 105 ? -23.113 10.538 11.658 1.00 72.94 105 ALA A N 1
ATOM 813 C CA . ALA A 1 105 ? -21.695 10.583 12.007 1.00 72.94 105 ALA A CA 1
ATOM 814 C C . ALA A 1 105 ? -20.808 10.164 10.823 1.00 72.94 105 ALA A C 1
ATOM 816 O O . ALA A 1 105 ? -19.879 10.883 10.467 1.00 72.94 105 ALA A O 1
ATOM 817 N N . VAL A 1 106 ? -21.141 9.056 10.152 1.00 73.56 106 VAL A N 1
ATOM 818 C CA . VAL A 1 106 ? -20.422 8.597 8.953 1.00 73.56 106 VAL A CA 1
ATOM 819 C C . VAL A 1 106 ? -20.559 9.602 7.804 1.00 73.56 106 VAL A C 1
ATOM 821 O O . VAL A 1 106 ? -19.577 9.865 7.116 1.00 73.56 106 VAL A O 1
ATOM 824 N N . LEU A 1 107 ? -21.740 10.204 7.613 1.00 73.69 107 LEU A N 1
ATOM 825 C CA . LEU A 1 107 ? -21.939 11.267 6.619 1.00 73.69 107 LEU A CA 1
ATOM 826 C C . LEU A 1 107 ? -21.081 12.500 6.914 1.00 73.69 107 LEU A C 1
ATOM 828 O O . LEU A 1 107 ? -20.442 13.005 6.002 1.00 73.69 107 LEU A O 1
ATOM 832 N N . LEU A 1 108 ? -21.022 12.956 8.167 1.00 77.81 108 LEU A N 1
ATOM 833 C CA . LEU A 1 108 ? -20.195 14.100 8.558 1.00 77.81 108 LEU A CA 1
ATOM 834 C C . LEU A 1 108 ? -18.703 13.840 8.354 1.00 77.81 108 LEU A C 1
ATOM 836 O O . LEU A 1 108 ? -18.011 14.719 7.861 1.00 77.81 108 LEU A O 1
ATOM 840 N N . VAL A 1 109 ? -18.212 12.641 8.681 1.00 77.06 109 VAL A N 1
ATOM 841 C CA . VAL A 1 109 ? -16.810 12.266 8.432 1.00 77.06 109 VAL A CA 1
ATOM 842 C C . VAL A 1 109 ? -16.522 12.201 6.933 1.00 77.06 109 VAL A C 1
ATOM 844 O O . VAL A 1 109 ? -15.528 12.754 6.479 1.00 77.06 109 VAL A O 1
ATOM 847 N N . LYS A 1 110 ? -17.415 11.602 6.134 1.00 74.88 110 LYS A N 1
ATOM 848 C CA . LYS A 1 110 ? -17.263 11.581 4.670 1.00 74.88 110 LYS A CA 1
ATOM 849 C C . LYS A 1 110 ? -17.336 12.972 4.034 1.00 74.88 110 LYS A C 1
ATOM 851 O O . LYS A 1 110 ? -16.725 13.188 2.995 1.00 74.88 110 LYS A O 1
ATOM 856 N N . LEU A 1 111 ? -18.078 13.897 4.639 1.00 78.38 111 LEU A N 1
ATOM 857 C CA . LEU A 1 111 ? -18.232 15.279 4.180 1.00 78.38 111 LEU A CA 1
ATOM 858 C C . LEU A 1 111 ? -17.255 16.245 4.855 1.00 78.38 111 LEU A C 1
ATOM 860 O O . LEU A 1 111 ? -17.261 17.427 4.525 1.00 78.38 111 LEU A O 1
ATOM 864 N N . SER A 1 112 ? -16.399 15.779 5.768 1.00 76.88 112 SER A N 1
ATOM 865 C CA . SER A 1 112 ? -15.438 16.649 6.446 1.00 76.88 112 SER A CA 1
ATOM 866 C C . SER A 1 112 ? -14.469 17.343 5.482 1.00 76.88 112 SER A C 1
ATOM 868 O O . SER A 1 112 ? -14.156 18.500 5.742 1.00 76.88 112 SER A O 1
ATOM 870 N N . PRO A 1 113 ? -14.043 16.735 4.351 1.00 71.31 113 PRO A N 1
ATOM 871 C CA . PRO A 1 113 ? -13.249 17.448 3.350 1.00 71.31 113 PRO A CA 1
ATOM 872 C C . PRO A 1 113 ? -14.046 18.527 2.602 1.00 71.31 113 PRO A C 1
ATOM 874 O O . PRO A 1 113 ? -13.460 19.455 2.069 1.00 71.31 113 PRO A O 1
ATOM 877 N N . VAL A 1 114 ? -15.377 18.406 2.546 1.00 70.81 114 VAL A N 1
ATOM 878 C CA . VAL A 1 114 ? -16.277 19.342 1.844 1.00 70.81 114 VAL A CA 1
ATOM 879 C C . VAL A 1 114 ? -16.676 20.522 2.739 1.00 70.81 114 VAL A C 1
ATOM 881 O O . VAL A 1 114 ? -17.039 21.581 2.239 1.00 70.81 114 VAL A O 1
ATOM 884 N N . LEU A 1 115 ? -16.631 20.336 4.062 1.00 62.25 115 LEU A N 1
ATOM 885 C CA . LEU A 1 115 ? -17.051 21.321 5.067 1.00 62.25 115 LEU A CA 1
ATOM 886 C C . LEU A 1 115 ? -15.882 21.952 5.845 1.00 62.25 115 LEU A C 1
ATOM 888 O O . LEU A 1 115 ? -16.122 22.806 6.698 1.00 62.25 115 LEU A O 1
ATOM 892 N N . GLY A 1 116 ? -14.642 21.527 5.592 1.00 60.22 116 GLY A N 1
ATOM 893 C CA . GLY A 1 116 ? -13.449 22.209 6.094 1.00 60.22 116 GLY A CA 1
ATOM 894 C C . GLY A 1 116 ? -13.166 23.486 5.288 1.00 60.22 116 GLY A C 1
ATOM 895 O O . GLY A 1 116 ? -13.449 23.489 4.090 1.00 60.22 116 GLY A O 1
ATOM 896 N N . PRO A 1 117 ? -12.670 24.568 5.919 1.00 54.34 117 PRO A N 1
ATOM 897 C CA . PRO A 1 117 ? -12.207 25.755 5.200 1.00 54.34 117 PRO A CA 1
ATOM 898 C C . PRO A 1 117 ? -11.020 25.453 4.278 1.00 54.34 117 PRO A C 1
ATOM 900 O O . PRO A 1 117 ? -10.245 24.518 4.591 1.00 54.34 117 PRO A O 1
#

Radius of gyration: 20.53 Å; chains: 1; bounding box: 57×37×49 Å